Protein AF-A0A835TPD6-F1 (afdb_monomer_lite)

Foldseek 3Di:
DVVVVVVVVVVVVVVVVVPPVPDDDDDDDDDDDDDDDDDPPVVVVVVVVVVVVVVVVPPDDDDDLLVLLVVLLVLLCVQLVDPARVQQADKFADQPLVPPVDDLLLSLLQLLVRLCPPDPPNVSCVSNSVSSCVNNVDPDHDGDRPDIDGPNVSSVSVSVSSVVVSVVVVVVVPD

Secondary structure (DSSP, 8-state):
-HHHHHHHHHHHHHHHHTTSTT------------------HHHHHHHHHHHHHHHHHT---PPPHHHHHHHHHHHHHHHHHSSS-TTTT-EEE---TT-TTS-HHHHHHHHHHHHHT--TTHHHHHHHHHHHHHHH--S------SSEEEHHHHHHHHHHHHHHHHHHHHHTT--

Sequence (175 aa):
MEMQVLLHTIKMVLSQRGRDTLAIQTRQHRTCSDSGDRMLPSLKTAFTLLSLLQLISSRAVTPSPQQILKEVILLIQQLNSGVQVPCNDTRVAQVAFTDQQLTDEKLLCQADMALTKVTRCKETYEPLITNLKRLHGKKNCFLSDENEVYLRHFLPALGNFTQGMYRRRGSSATQ

Organism: NCBI:txid245042

Structure (mmCIF, N/CA/C/O backbone):
data_AF-A0A835TPD6-F1
#
_entry.id   AF-A0A835TPD6-F1
#
loop_
_atom_site.group_PDB
_atom_site.id
_atom_site.type_symbol
_atom_site.label_atom_id
_atom_site.label_alt_id
_atom_site.label_comp_id
_atom_site.label_asym_id
_atom_site.label_entity_id
_atom_site.label_seq_id
_atom_site.pdbx_PDB_ins_code
_atom_site.Cartn_x
_atom_site.Cartn_y
_atom_site.Cartn_z
_atom_site.occupancy
_atom_site.B_iso_or_equiv
_atom_site.auth_seq_id
_atom_site.auth_comp_id
_atom_site.auth_asym_id
_atom_site.auth_atom_id
_atom_site.pdbx_PDB_model_num
ATOM 1 N N . MET A 1 1 ? -11.901 39.292 -9.499 1.00 50.19 1 MET A N 1
ATOM 2 C CA . MET A 1 1 ? -10.700 39.996 -8.997 1.00 50.19 1 MET A CA 1
ATOM 3 C C . MET A 1 1 ? -10.421 39.728 -7.509 1.00 50.19 1 MET A C 1
ATOM 5 O O . MET A 1 1 ? -9.299 39.931 -7.078 1.00 50.19 1 MET A O 1
ATOM 9 N N . GLU A 1 2 ? -11.373 39.192 -6.732 1.00 49.12 2 GLU A N 1
ATOM 10 C CA . GLU A 1 2 ? -11.191 38.974 -5.281 1.00 49.12 2 GLU A CA 1
ATOM 11 C C . GLU A 1 2 ? -10.420 37.698 -4.896 1.00 49.12 2 GLU A C 1
ATOM 13 O O . GLU A 1 2 ? -9.756 37.655 -3.862 1.00 49.12 2 GLU A O 1
ATOM 18 N N . MET A 1 3 ? -10.411 36.674 -5.755 1.00 42.47 3 MET A N 1
ATOM 19 C CA . MET A 1 3 ? -9.715 35.412 -5.460 1.00 42.47 3 MET A CA 1
ATOM 20 C C . MET A 1 3 ? -8.180 35.552 -5.480 1.00 42.47 3 MET A C 1
ATOM 22 O O . MET A 1 3 ? -7.480 34.820 -4.782 1.00 42.47 3 MET A O 1
ATOM 26 N N . GLN A 1 4 ? -7.646 36.525 -6.232 1.00 44.75 4 GLN A N 1
ATOM 27 C CA . GLN A 1 4 ? -6.206 36.817 -6.252 1.00 44.75 4 GLN A CA 1
ATOM 28 C C . GLN A 1 4 ? -5.742 37.542 -4.983 1.00 44.75 4 GLN A C 1
ATOM 30 O O . GLN A 1 4 ? -4.647 37.264 -4.499 1.00 44.75 4 GLN A O 1
ATOM 35 N N . VAL A 1 5 ? -6.585 38.404 -4.403 1.00 53.94 5 VAL A N 1
ATOM 36 C CA . VAL A 1 5 ? -6.281 39.101 -3.143 1.00 53.94 5 VAL A CA 1
ATOM 37 C C . VAL A 1 5 ? -6.225 38.099 -1.992 1.00 53.94 5 VAL A C 1
ATOM 39 O O . VAL A 1 5 ? -5.284 38.118 -1.203 1.00 53.94 5 VAL A O 1
ATOM 42 N N . LEU A 1 6 ? -7.161 37.144 -1.949 1.00 48.62 6 LEU A N 1
ATOM 43 C CA . LEU A 1 6 ? -7.176 36.097 -0.926 1.00 48.62 6 LEU A CA 1
ATOM 44 C C . LEU A 1 6 ? -5.943 35.181 -1.020 1.00 48.62 6 LEU A C 1
ATOM 46 O O . LEU A 1 6 ? -5.311 34.880 -0.008 1.00 48.62 6 LEU A O 1
ATOM 50 N N . LEU A 1 7 ? -5.544 34.797 -2.237 1.00 53.31 7 LEU A N 1
ATOM 51 C CA . LEU A 1 7 ? -4.360 33.964 -2.455 1.00 53.31 7 LEU A CA 1
ATOM 52 C C . LEU A 1 7 ? -3.055 34.706 -2.111 1.00 53.31 7 LEU A C 1
ATOM 54 O O . LEU A 1 7 ? -2.123 34.101 -1.579 1.00 53.31 7 LEU A O 1
ATOM 58 N N . HIS A 1 8 ? -2.992 36.016 -2.368 1.00 53.38 8 HIS A N 1
ATOM 59 C CA . HIS A 1 8 ? -1.842 36.846 -2.009 1.00 53.38 8 HIS A CA 1
ATOM 60 C C . HIS A 1 8 ? -1.728 37.032 -0.488 1.00 53.38 8 HIS A C 1
ATOM 62 O O . HIS A 1 8 ? -0.627 36.948 0.061 1.00 53.38 8 HIS A O 1
ATOM 68 N N . THR A 1 9 ? -2.848 37.211 0.212 1.00 50.25 9 THR A N 1
ATOM 69 C CA . THR A 1 9 ? -2.870 37.307 1.679 1.00 50.25 9 THR A CA 1
ATOM 70 C C . THR A 1 9 ? -2.459 35.987 2.329 1.00 50.25 9 THR A C 1
ATOM 72 O O . THR A 1 9 ? -1.634 35.984 3.240 1.00 50.25 9 THR A O 1
ATOM 75 N N . ILE A 1 10 ? -2.933 34.848 1.812 1.00 54.09 10 ILE A N 1
ATOM 76 C CA . ILE A 1 10 ? -2.532 33.521 2.307 1.00 54.09 10 ILE A CA 1
ATOM 77 C C . ILE A 1 10 ? -1.032 33.277 2.077 1.00 54.09 10 ILE A C 1
ATOM 79 O O . ILE A 1 10 ? -0.346 32.804 2.983 1.00 54.09 10 ILE A O 1
ATOM 83 N N . LYS A 1 11 ? -0.486 33.654 0.911 1.00 60.56 11 LYS A N 1
ATOM 84 C CA . LYS A 1 11 ? 0.960 33.551 0.642 1.00 60.56 11 LYS A CA 1
ATOM 85 C C . LYS A 1 11 ? 1.800 34.421 1.580 1.00 60.56 11 LYS A C 1
ATOM 87 O O . LYS A 1 11 ? 2.841 33.957 2.039 1.00 60.56 11 LYS A O 1
ATOM 92 N N . MET A 1 12 ? 1.354 35.636 1.908 1.00 54.28 12 MET A N 1
ATOM 93 C CA . MET A 1 12 ? 2.070 36.492 2.864 1.00 54.28 12 MET A CA 1
ATOM 94 C C . MET A 1 12 ? 2.056 35.905 4.279 1.00 54.28 12 MET A C 1
ATOM 96 O O . MET A 1 12 ? 3.104 35.830 4.914 1.00 54.28 12 MET A O 1
ATOM 100 N N . VAL A 1 13 ? 0.912 35.392 4.742 1.00 53.47 1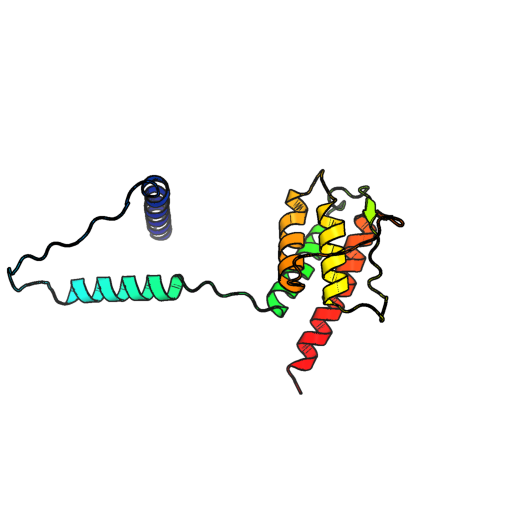3 VAL A N 1
ATOM 101 C CA . VAL A 1 13 ? 0.798 34.768 6.073 1.00 53.47 13 VAL A CA 1
ATOM 102 C C . VAL A 1 13 ? 1.657 33.501 6.180 1.00 53.47 13 VAL A C 1
ATOM 104 O O . VAL A 1 13 ? 2.325 33.285 7.193 1.00 53.47 13 VAL A O 1
ATOM 107 N N . LEU A 1 14 ? 1.709 32.680 5.127 1.00 49.56 14 LEU A N 1
ATOM 108 C CA . LEU A 1 14 ? 2.555 31.482 5.102 1.00 49.56 14 LEU A CA 1
ATOM 109 C C . LEU A 1 14 ? 4.053 31.820 4.980 1.00 49.56 14 LEU A C 1
ATOM 111 O O . LEU A 1 14 ? 4.876 31.127 5.574 1.00 49.56 14 LEU A O 1
ATOM 115 N N . SER A 1 15 ? 4.416 32.908 4.288 1.00 42.50 15 SER A N 1
ATOM 116 C CA . SER A 1 15 ? 5.809 33.366 4.174 1.00 42.50 15 SER A CA 1
ATOM 117 C C . SER A 1 15 ? 6.350 34.013 5.457 1.00 42.50 15 SER A C 1
ATOM 119 O O . SER A 1 15 ? 7.564 33.974 5.672 1.00 42.50 15 SER A O 1
ATOM 121 N N . GLN A 1 16 ? 5.490 34.583 6.309 1.00 43.56 16 GLN A N 1
ATOM 122 C CA . GLN A 1 16 ? 5.878 35.086 7.634 1.00 43.56 16 GLN A CA 1
ATOM 123 C C . GLN A 1 16 ? 6.167 33.922 8.600 1.00 43.56 16 GLN A C 1
ATOM 125 O O . GLN A 1 16 ? 7.177 33.911 9.299 1.00 43.56 16 GLN A O 1
ATOM 130 N N . ARG A 1 17 ? 5.348 32.859 8.542 1.00 46.31 17 ARG A N 1
ATOM 131 C CA . ARG A 1 17 ? 5.472 31.671 9.407 1.00 46.31 17 ARG A CA 1
ATOM 132 C C . ARG A 1 17 ? 6.774 30.878 9.201 1.00 46.31 17 ARG A C 1
ATOM 134 O O . ARG A 1 17 ? 7.216 30.189 10.114 1.00 46.31 17 ARG A O 1
ATOM 141 N N . GLY A 1 18 ? 7.408 31.005 8.033 1.00 36.22 18 GLY A N 1
ATOM 142 C CA . GLY A 1 18 ? 8.712 30.399 7.735 1.00 36.22 18 GLY A CA 1
ATOM 143 C C . GLY A 1 18 ? 9.925 31.124 8.336 1.00 36.22 18 GLY A C 1
ATOM 144 O O . GLY A 1 18 ? 11.012 30.557 8.320 1.00 36.22 18 GLY A O 1
ATOM 145 N N . ARG A 1 19 ? 9.769 32.347 8.869 1.00 41.94 19 ARG A N 1
ATOM 146 C CA . ARG A 1 19 ? 10.876 33.135 9.454 1.00 41.94 19 ARG A CA 1
ATOM 147 C C . ARG A 1 19 ? 10.820 33.299 10.973 1.00 41.94 19 ARG A C 1
ATOM 149 O O . ARG A 1 19 ? 11.863 33.534 11.569 1.00 41.94 19 ARG A O 1
ATOM 156 N N . ASP A 1 20 ? 9.671 33.059 11.600 1.00 36.94 20 ASP A N 1
ATOM 157 C CA . ASP A 1 20 ? 9.504 33.273 13.048 1.00 36.94 20 ASP A CA 1
ATOM 158 C C . ASP A 1 20 ? 9.628 31.984 13.890 1.00 36.94 20 ASP A C 1
ATOM 160 O O . ASP A 1 20 ? 9.500 32.013 15.111 1.00 36.94 20 ASP A O 1
ATOM 164 N N . THR A 1 21 ? 9.947 30.838 13.272 1.00 39.59 21 THR A N 1
ATOM 165 C CA . THR A 1 21 ? 10.170 29.559 13.987 1.00 39.59 21 THR A CA 1
ATOM 166 C C . THR A 1 21 ? 11.622 29.410 14.467 1.00 39.59 21 THR A C 1
ATOM 168 O O . THR A 1 21 ? 12.209 28.333 14.395 1.00 39.59 21 THR A O 1
ATOM 171 N N . LEU A 1 22 ? 12.240 30.504 14.922 1.00 41.84 22 LEU A N 1
ATOM 172 C CA . LEU A 1 22 ? 13.572 30.468 15.537 1.00 41.84 22 LEU A CA 1
ATOM 173 C C . LEU A 1 22 ? 13.812 31.624 16.514 1.00 41.84 22 LEU A C 1
ATOM 175 O O . LEU A 1 22 ? 14.887 32.200 16.563 1.00 41.84 22 LEU A O 1
ATOM 179 N N . ALA A 1 23 ? 12.811 31.966 17.317 1.00 40.56 23 ALA A N 1
ATOM 180 C CA . ALA A 1 23 ? 13.006 32.637 18.597 1.00 40.56 23 ALA A CA 1
ATOM 181 C C . ALA A 1 23 ? 11.673 32.611 19.338 1.00 40.56 23 ALA A C 1
ATOM 183 O O . ALA A 1 23 ? 10.689 33.117 18.822 1.00 40.56 23 ALA A O 1
ATOM 184 N N . ILE A 1 24 ? 11.636 32.009 20.521 1.00 39.09 24 ILE A N 1
ATOM 185 C CA . ILE A 1 24 ? 11.019 32.546 21.746 1.00 39.09 24 ILE A CA 1
ATOM 186 C C . ILE A 1 24 ? 11.164 31.432 22.783 1.00 39.09 24 ILE A C 1
ATOM 188 O O . ILE A 1 24 ? 10.324 30.562 23.001 1.00 39.09 24 ILE A O 1
ATOM 192 N N . GLN A 1 25 ? 12.353 31.462 23.369 1.00 32.56 25 GLN A N 1
ATOM 193 C CA . GLN A 1 25 ? 12.692 30.852 24.633 1.00 32.56 25 GLN A CA 1
ATOM 194 C C . GLN A 1 25 ? 12.084 31.728 25.737 1.00 32.56 25 GLN A C 1
ATOM 196 O O . GLN A 1 25 ? 12.273 32.942 25.757 1.00 32.56 25 GLN A O 1
ATOM 201 N N . THR A 1 26 ? 11.293 31.087 26.593 1.00 39.56 26 THR A N 1
ATOM 202 C CA . THR A 1 26 ? 10.981 31.444 27.985 1.00 39.56 26 THR A CA 1
ATOM 203 C C . THR A 1 26 ? 11.492 32.798 28.503 1.00 39.56 26 THR A C 1
ATOM 205 O O . THR A 1 26 ? 12.675 32.956 28.802 1.00 39.56 26 THR A O 1
ATOM 208 N N . ARG A 1 27 ? 10.572 33.725 28.813 1.00 32.12 27 ARG A N 1
ATOM 209 C CA . ARG A 1 27 ? 10.777 34.646 29.942 1.00 32.12 27 ARG A CA 1
ATOM 210 C C . ARG A 1 27 ? 9.476 35.101 30.602 1.00 32.12 27 ARG A C 1
ATOM 212 O O . ARG A 1 27 ? 8.517 35.511 29.962 1.00 32.12 27 ARG A O 1
ATOM 219 N N . GLN A 1 28 ? 9.522 34.956 31.918 1.00 34.66 28 GLN A N 1
ATOM 220 C CA . GLN A 1 28 ? 8.550 35.235 32.962 1.00 34.66 28 GLN A CA 1
ATOM 221 C C . GLN A 1 28 ? 7.999 36.671 32.988 1.00 34.66 28 GLN A C 1
ATOM 223 O O . GLN A 1 28 ? 8.717 37.628 32.722 1.00 34.66 28 GLN A O 1
ATOM 228 N N . HIS A 1 29 ? 6.745 36.761 33.447 1.00 35.38 29 HIS A N 1
ATOM 229 C CA . HIS A 1 29 ? 6.214 37.695 34.453 1.00 35.38 29 HIS A CA 1
ATOM 230 C C . HIS A 1 29 ? 6.678 39.167 34.413 1.00 35.38 29 HIS A C 1
ATOM 232 O O . HIS A 1 29 ? 7.767 39.505 34.874 1.00 35.38 29 HIS A O 1
ATOM 238 N N . ARG A 1 30 ? 5.750 40.067 34.063 1.00 31.48 30 ARG A N 1
ATOM 239 C CA . ARG A 1 30 ? 5.562 41.356 34.752 1.00 31.48 30 ARG A CA 1
ATOM 240 C C . ARG A 1 30 ? 4.161 41.909 34.499 1.00 31.48 30 ARG A C 1
ATOM 242 O O . ARG A 1 30 ? 3.759 42.130 33.364 1.00 31.48 30 ARG A O 1
ATOM 249 N N . THR A 1 31 ? 3.447 42.123 35.593 1.00 44.22 31 THR A N 1
ATOM 250 C CA . THR A 1 31 ? 2.273 42.986 35.725 1.00 44.22 31 THR A CA 1
ATOM 251 C C . THR A 1 31 ? 2.670 44.452 35.554 1.00 44.22 31 THR A C 1
ATOM 253 O O . THR A 1 31 ? 3.728 44.824 36.056 1.00 44.22 31 THR A O 1
ATOM 256 N N . CYS A 1 32 ? 1.809 45.274 34.947 1.00 29.75 32 CYS A N 1
ATOM 257 C CA . CYS A 1 32 ? 1.539 46.652 35.377 1.00 29.75 32 CYS A CA 1
ATOM 258 C C . CYS A 1 32 ? 0.235 47.180 34.753 1.00 29.75 32 CYS A C 1
ATOM 260 O O . CYS A 1 32 ? -0.171 46.760 33.672 1.00 29.75 32 CYS A O 1
ATOM 262 N N . SER A 1 33 ? -0.396 48.057 35.528 1.00 36.22 33 SER A N 1
ATOM 263 C CA . SER A 1 33 ? -1.767 48.558 35.498 1.00 36.22 33 SER A CA 1
ATOM 264 C C . SER A 1 33 ? -2.186 49.441 34.314 1.00 36.22 33 SER A C 1
ATOM 266 O O . SER A 1 33 ? -1.369 50.125 33.712 1.00 36.22 33 SER A O 1
ATOM 268 N N . ASP A 1 34 ? -3.512 49.449 34.123 1.00 44.66 34 ASP A N 1
ATOM 269 C CA . ASP A 1 34 ? -4.415 50.606 33.973 1.00 44.66 34 ASP A CA 1
ATOM 270 C C . ASP A 1 34 ? -4.128 51.658 32.888 1.00 44.66 34 ASP A C 1
ATOM 272 O O . ASP A 1 34 ? -3.197 52.451 33.002 1.00 44.66 34 ASP A O 1
ATOM 276 N N . SER A 1 35 ? -5.003 51.705 31.871 1.00 37.66 35 SER A N 1
ATOM 277 C CA . SER A 1 35 ? -5.359 52.911 31.104 1.00 37.66 35 SER A CA 1
ATOM 278 C C . SER A 1 35 ? -6.504 52.634 30.116 1.00 37.66 35 SER A C 1
ATOM 280 O O . SER A 1 35 ? -6.328 51.911 29.138 1.00 37.66 35 SER A O 1
ATOM 282 N N . GLY A 1 36 ? -7.643 53.300 30.322 1.00 38.56 36 GLY A N 1
ATOM 283 C CA . GLY A 1 36 ? -8.424 53.896 29.231 1.00 38.56 36 GLY A CA 1
ATOM 284 C C . GLY A 1 36 ? -9.441 53.019 28.494 1.00 38.56 36 GLY A C 1
ATOM 285 O O . GLY A 1 36 ? -9.151 52.402 27.469 1.00 38.56 36 GLY A O 1
ATOM 286 N N . ASP A 1 37 ? -10.694 53.106 28.940 1.00 47.09 37 ASP A N 1
ATOM 287 C CA . ASP A 1 37 ? -11.886 52.791 28.156 1.00 47.09 37 ASP A CA 1
ATOM 288 C C . ASP A 1 37 ? -11.919 53.549 26.817 1.00 47.09 37 ASP A C 1
ATOM 290 O O . ASP A 1 37 ? -12.076 54.770 26.783 1.00 47.09 37 ASP A O 1
ATOM 294 N N . ARG A 1 38 ? -11.810 52.799 25.711 1.00 51.56 38 ARG A N 1
ATOM 295 C CA . ARG A 1 38 ? -12.629 52.877 24.475 1.00 51.56 38 ARG A CA 1
ATOM 296 C C . ARG A 1 38 ? -12.020 51.972 23.396 1.00 51.56 38 ARG A C 1
ATOM 298 O O . ARG A 1 38 ? -11.459 52.432 22.407 1.00 51.56 38 ARG A O 1
ATOM 305 N N . MET A 1 39 ? -12.172 50.656 23.545 1.00 42.91 39 MET A N 1
ATOM 306 C CA . MET A 1 39 ? -12.099 49.763 22.381 1.00 42.91 39 MET A CA 1
ATOM 307 C C . MET A 1 39 ? -13.503 49.635 21.796 1.00 42.91 39 MET A C 1
ATOM 309 O O . MET A 1 39 ? -14.408 49.136 22.461 1.00 42.91 39 MET A O 1
ATOM 313 N N . LEU A 1 40 ? -13.675 50.093 20.554 1.00 51.44 40 LEU A N 1
ATOM 314 C CA . LEU A 1 40 ? -14.898 49.925 19.768 1.00 51.44 40 LEU A CA 1
ATOM 315 C C . LEU A 1 40 ? -15.370 48.454 19.844 1.00 51.44 40 LEU A C 1
ATOM 317 O O . LEU A 1 40 ? -14.598 47.562 19.472 1.00 51.44 40 LEU A O 1
ATOM 321 N N . PRO A 1 41 ? -16.616 48.175 20.281 1.00 54.41 41 PRO A N 1
ATOM 322 C CA . PRO A 1 41 ? -17.138 46.813 20.479 1.00 54.41 41 PRO A CA 1
ATOM 323 C C . PRO A 1 41 ? -17.011 45.895 19.248 1.00 54.41 41 PRO A C 1
ATOM 325 O O . PRO A 1 41 ? -16.927 44.673 19.375 1.00 54.41 41 PRO A O 1
ATOM 328 N N . SER A 1 42 ? -16.950 46.494 18.056 1.00 57.78 42 SER A N 1
ATOM 329 C CA . SER A 1 42 ? -16.830 45.819 16.758 1.00 57.78 42 SER A CA 1
ATOM 330 C C . SER A 1 42 ? -15.454 45.171 16.516 1.00 57.78 42 SER A C 1
ATOM 332 O O . SER A 1 42 ? -15.357 44.110 15.905 1.00 57.78 42 SER A O 1
ATOM 334 N N . LEU A 1 43 ? -14.365 45.746 17.046 1.00 54.41 43 LEU A N 1
ATOM 335 C CA . LEU A 1 43 ? -13.021 45.203 16.803 1.00 54.41 43 LEU A CA 1
ATOM 336 C C . LEU A 1 43 ? -12.755 43.954 17.658 1.00 54.41 43 LEU A C 1
ATOM 338 O O . LEU A 1 43 ? -12.242 42.954 17.163 1.00 54.41 43 LEU A O 1
ATOM 342 N N . LYS A 1 44 ? -13.152 43.980 18.940 1.00 54.41 44 LYS A N 1
ATOM 343 C CA . LYS A 1 44 ? -13.009 42.834 19.860 1.00 54.41 44 LYS A CA 1
ATOM 344 C C . LYS A 1 44 ? -13.790 41.610 19.381 1.00 54.41 44 LYS A C 1
ATOM 346 O O . LYS A 1 44 ? -13.282 40.499 19.477 1.00 54.41 44 LYS A O 1
ATOM 351 N N . T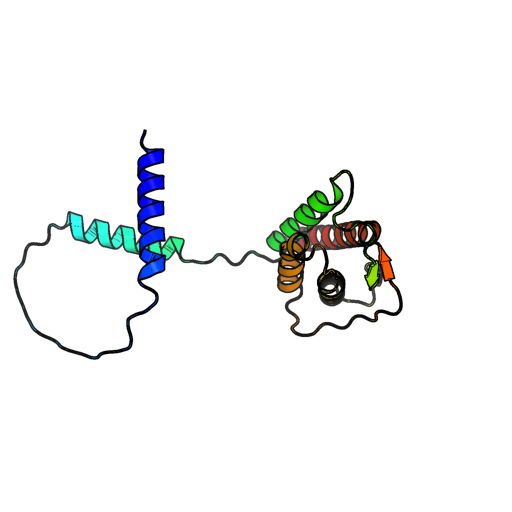HR A 1 45 ? -14.989 41.815 18.841 1.00 59.31 45 THR A N 1
ATOM 352 C CA . THR A 1 45 ? -15.827 40.735 18.296 1.00 59.31 45 THR A CA 1
ATOM 353 C C . THR A 1 45 ? -15.248 40.142 17.012 1.00 59.31 45 THR A C 1
ATOM 355 O O . THR A 1 45 ? -15.267 38.926 16.837 1.00 59.31 45 THR A O 1
ATOM 358 N N . ALA A 1 46 ? -14.642 40.955 16.144 1.00 60.53 46 ALA A N 1
ATOM 359 C CA . ALA A 1 46 ? -13.941 40.446 14.966 1.00 60.53 46 ALA A CA 1
ATOM 360 C C . ALA A 1 46 ? -12.728 39.567 15.337 1.00 60.53 46 ALA A C 1
ATOM 362 O O . ALA A 1 46 ? -12.544 38.494 14.760 1.00 60.53 46 ALA A O 1
ATOM 363 N N . PHE A 1 47 ? -11.931 39.966 16.338 1.00 61.16 47 PHE A N 1
ATOM 364 C CA . PHE A 1 47 ? -10.785 39.173 16.806 1.00 61.16 47 PHE A CA 1
ATOM 365 C C . PHE A 1 47 ? -11.196 37.858 17.485 1.00 61.16 47 PHE A C 1
ATOM 367 O O . PHE A 1 47 ? -10.530 36.837 17.287 1.00 61.16 47 PHE A O 1
ATOM 374 N N . THR A 1 48 ? -12.294 37.839 18.249 1.00 67.75 48 THR A N 1
ATOM 375 C CA . THR A 1 48 ? -12.804 36.593 18.845 1.00 67.75 48 THR A CA 1
ATOM 376 C C . THR A 1 48 ? -13.359 35.648 17.784 1.00 67.75 48 THR A C 1
ATOM 378 O O . THR A 1 48 ? -13.069 34.454 17.838 1.00 67.75 48 THR A O 1
ATOM 381 N N . LEU A 1 49 ? -14.066 36.163 16.773 1.00 65.88 49 LEU A N 1
ATOM 382 C CA . LEU A 1 49 ? -14.544 35.370 15.636 1.00 65.88 49 LEU A CA 1
ATOM 383 C C . LEU A 1 49 ? -13.387 34.777 14.820 1.00 65.88 49 LEU A C 1
ATOM 385 O O . LEU A 1 49 ? -13.410 33.588 14.514 1.00 65.88 49 LEU A O 1
ATOM 389 N N . LEU A 1 50 ? -12.344 35.561 14.527 1.00 64.88 50 LEU A N 1
ATOM 390 C CA . LEU A 1 50 ? -11.135 35.073 13.850 1.00 64.88 50 LEU A CA 1
ATOM 391 C C . LEU A 1 50 ? -10.417 33.993 14.669 1.00 64.88 50 LEU A C 1
ATOM 393 O O . LEU A 1 50 ? -9.994 32.982 14.111 1.00 64.88 50 LEU A O 1
ATOM 397 N N . SER A 1 51 ? -10.331 34.168 15.990 1.00 63.81 51 SER A N 1
ATOM 398 C CA . SER A 1 51 ? -9.733 33.176 16.894 1.00 63.81 51 SER A CA 1
ATOM 399 C C . SER A 1 51 ? -10.543 31.876 16.940 1.00 63.81 51 SER A C 1
ATOM 401 O O . SER A 1 51 ? -9.962 30.795 16.908 1.00 63.81 51 SER A O 1
ATOM 403 N N . LEU A 1 52 ? -11.878 31.961 16.940 1.00 62.84 52 LEU A N 1
ATOM 404 C CA . LEU A 1 52 ? -12.784 30.808 16.851 1.00 62.84 52 LEU A CA 1
ATOM 405 C C . LEU A 1 52 ? -12.674 30.091 15.500 1.00 62.84 52 LEU A C 1
ATOM 407 O O . LEU A 1 52 ? -12.606 28.866 15.467 1.00 62.84 52 LEU A O 1
ATOM 411 N N . LEU A 1 53 ? -12.589 30.832 14.394 1.00 66.25 53 LEU A N 1
ATOM 412 C CA . LEU A 1 53 ? -12.354 30.277 13.057 1.00 66.25 53 LEU A CA 1
ATOM 413 C C . LEU A 1 53 ? -11.003 29.558 12.967 1.00 66.25 53 LEU A C 1
ATOM 415 O O . LEU A 1 53 ? -10.939 28.453 12.428 1.00 66.25 53 LEU A O 1
ATOM 419 N N . GLN A 1 54 ? -9.938 30.127 13.541 1.00 61.75 54 GLN A N 1
ATOM 420 C CA . GLN A 1 54 ? -8.642 29.446 13.622 1.00 61.75 54 GLN A CA 1
ATOM 421 C C . GLN A 1 54 ? -8.706 28.198 14.505 1.00 61.75 54 GLN A C 1
ATOM 423 O O . GLN A 1 54 ? -8.140 27.167 14.144 1.00 61.75 54 GLN A O 1
ATOM 428 N N . LEU A 1 55 ? -9.442 28.252 15.617 1.00 60.53 55 LEU A N 1
ATOM 429 C CA . LEU A 1 55 ? -9.608 27.111 16.513 1.00 60.53 55 LEU A CA 1
ATOM 430 C C . LEU A 1 55 ? -10.357 25.962 15.820 1.00 60.53 55 LEU A C 1
ATOM 432 O O . LEU A 1 55 ? -9.884 24.827 15.835 1.00 60.53 55 LEU A O 1
ATOM 436 N N . ILE A 1 56 ? -11.464 26.254 15.133 1.00 62.66 56 ILE A N 1
ATOM 437 C CA . ILE A 1 56 ? -12.243 25.262 14.376 1.00 62.66 56 ILE A CA 1
ATOM 438 C C . ILE A 1 56 ? -11.421 24.703 13.200 1.00 62.66 56 ILE A C 1
ATOM 440 O O . ILE A 1 56 ? -11.437 23.497 12.964 1.00 62.66 56 ILE A O 1
ATOM 444 N N . SER A 1 57 ? -10.641 25.544 12.512 1.00 58.97 57 SER A N 1
ATOM 445 C CA . SER A 1 57 ? -9.779 25.124 11.397 1.00 58.97 57 SER A CA 1
ATOM 446 C C . SER A 1 57 ? -8.547 24.319 11.834 1.00 58.97 57 SER A C 1
ATOM 448 O O . SER A 1 57 ? -7.963 23.618 11.010 1.00 58.97 57 SER A O 1
ATOM 450 N N . SER A 1 58 ? -8.123 24.424 13.096 1.00 54.69 58 SER A N 1
ATOM 451 C CA . SER A 1 58 ? -6.936 23.730 13.622 1.00 54.69 58 SER A CA 1
ATOM 452 C C . SER A 1 58 ? -7.196 22.292 14.067 1.00 54.69 58 SER A C 1
ATOM 454 O O . SER A 1 58 ? -6.252 21.555 14.362 1.00 54.69 58 SER A O 1
ATOM 456 N N . ARG A 1 59 ? -8.463 21.861 14.109 1.00 60.16 59 ARG A N 1
ATOM 457 C CA . ARG A 1 59 ? -8.801 20.493 14.490 1.00 60.16 59 ARG A CA 1
ATOM 458 C C . ARG A 1 59 ? -8.435 19.551 13.346 1.00 60.16 59 ARG A C 1
ATOM 460 O O . ARG A 1 59 ? -9.193 19.388 12.396 1.00 60.16 59 ARG A O 1
ATOM 467 N N . ALA A 1 60 ? -7.264 18.925 13.451 1.00 63.31 60 ALA A N 1
ATOM 468 C CA . ALA A 1 60 ? -6.870 17.838 12.569 1.00 63.31 60 ALA A CA 1
ATOM 469 C C . ALA A 1 60 ? -7.916 16.718 12.672 1.00 63.31 60 ALA A C 1
ATOM 471 O O . ALA A 1 60 ? -8.001 16.017 13.681 1.00 63.31 60 ALA A O 1
ATOM 472 N N . VAL A 1 61 ? -8.751 16.583 11.643 1.00 78.06 61 VAL A N 1
ATOM 473 C CA . VAL A 1 61 ? -9.680 15.461 11.529 1.00 78.06 61 VAL A CA 1
ATOM 474 C C . VAL A 1 61 ? -8.836 14.237 11.208 1.00 78.06 61 VAL A C 1
ATOM 476 O O . VAL A 1 61 ? -8.284 14.117 10.115 1.00 78.06 61 VAL A O 1
ATOM 479 N N . THR A 1 62 ? -8.686 13.340 12.179 1.00 84.06 62 THR A N 1
ATOM 480 C CA . THR A 1 62 ? -8.076 12.039 11.928 1.00 84.06 62 THR A CA 1
ATOM 481 C C . THR A 1 62 ? -9.028 11.240 11.036 1.00 84.06 62 THR A C 1
ATOM 483 O O . THR A 1 62 ? -10.182 11.028 11.412 1.00 84.06 62 THR A O 1
ATOM 486 N N . PRO A 1 63 ? -8.603 10.818 9.833 1.00 89.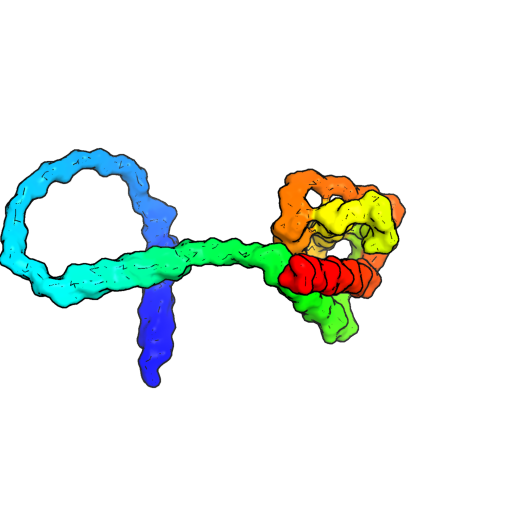88 63 PRO A N 1
ATOM 487 C CA . PRO A 1 63 ? -9.468 10.050 8.958 1.00 89.88 63 PRO A CA 1
ATOM 488 C C . PRO A 1 63 ? -9.782 8.703 9.604 1.00 89.88 63 PRO A C 1
ATOM 490 O O . PRO A 1 63 ? -8.921 8.051 10.200 1.00 89.88 63 PRO A O 1
ATOM 493 N N . SER A 1 64 ? -11.036 8.290 9.468 1.00 93.12 64 SER A N 1
ATOM 494 C CA . SER A 1 64 ? -11.490 6.968 9.878 1.00 93.12 64 SER A CA 1
ATOM 495 C C . SER A 1 64 ? -10.745 5.874 9.101 1.00 93.12 64 SER A C 1
ATOM 497 O O . SER A 1 64 ? -10.350 6.089 7.948 1.00 93.12 64 SER A O 1
ATOM 499 N N . PRO A 1 65 ? -10.618 4.656 9.655 1.00 93.88 65 PRO A N 1
ATOM 500 C CA . PRO A 1 65 ? -10.022 3.536 8.931 1.00 93.88 65 PRO A CA 1
ATOM 501 C C . PRO A 1 65 ? -10.680 3.268 7.569 1.00 93.88 65 PRO A C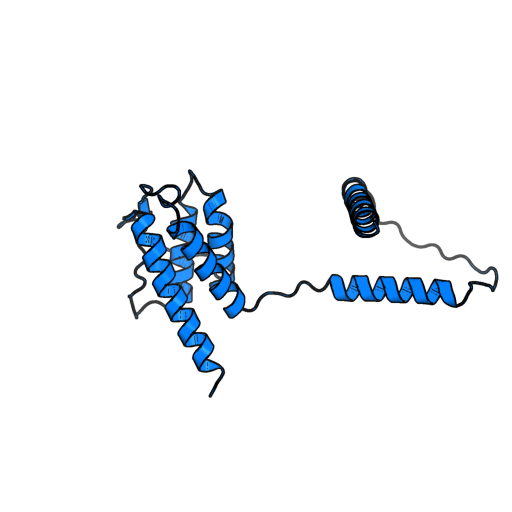 1
ATOM 503 O O . PRO A 1 65 ? -10.010 2.856 6.629 1.00 93.88 65 PRO A O 1
ATOM 506 N N . GLN A 1 66 ? -11.984 3.530 7.432 1.00 94.31 66 GLN A N 1
ATOM 507 C CA . GLN A 1 66 ? -12.701 3.350 6.170 1.00 94.31 66 GLN A CA 1
ATOM 508 C C . GLN A 1 66 ? -12.321 4.403 5.118 1.00 94.31 66 GLN A C 1
ATOM 510 O O . GLN A 1 66 ? -12.213 4.066 3.939 1.00 94.31 66 GLN A O 1
ATOM 515 N N . GLN A 1 67 ? -12.070 5.652 5.526 1.00 95.12 67 GLN A N 1
ATOM 516 C CA . GLN A 1 67 ? -11.537 6.691 4.636 1.00 95.12 67 GLN A CA 1
ATOM 517 C C . GLN A 1 67 ? -10.120 6.342 4.173 1.00 95.12 67 GLN A C 1
ATOM 519 O O . GLN A 1 67 ? -9.863 6.355 2.973 1.00 95.12 67 GLN A O 1
ATOM 524 N N . ILE A 1 68 ? -9.241 5.932 5.095 1.00 96.31 68 ILE A N 1
ATOM 525 C CA . ILE A 1 68 ? -7.866 5.528 4.754 1.00 96.31 68 ILE A CA 1
ATOM 526 C C . ILE A 1 68 ? -7.881 4.336 3.788 1.00 96.31 68 ILE A C 1
ATOM 528 O O . ILE A 1 68 ? -7.144 4.311 2.808 1.00 96.31 68 ILE A O 1
ATOM 532 N N . LEU A 1 69 ? -8.760 3.358 4.013 1.00 96.25 69 LEU A N 1
ATOM 533 C CA . LEU A 1 69 ? -8.882 2.198 3.135 1.00 96.25 69 LEU A CA 1
ATOM 534 C C . LEU A 1 69 ? -9.386 2.572 1.732 1.00 96.25 69 LEU A C 1
ATOM 536 O O . LEU A 1 69 ? -8.896 2.031 0.744 1.00 96.25 69 LEU A O 1
ATOM 540 N N . LYS A 1 70 ? -10.316 3.532 1.629 1.00 96.62 70 LYS A N 1
ATOM 541 C CA . LYS A 1 70 ? -10.742 4.095 0.339 1.00 96.62 70 LYS A CA 1
ATOM 542 C C . LYS A 1 70 ? -9.573 4.768 -0.385 1.00 96.62 70 LYS A C 1
ATOM 544 O O . LYS A 1 70 ? -9.405 4.547 -1.579 1.00 96.62 70 LYS A O 1
ATOM 549 N N . GLU A 1 71 ? -8.759 5.549 0.323 1.00 97.31 71 GLU A N 1
ATOM 550 C CA . GLU A 1 71 ? -7.558 6.174 -0.248 1.00 97.31 71 GLU A CA 1
ATOM 551 C C . GLU A 1 71 ? -6.553 5.130 -0.748 1.00 97.31 71 GLU A C 1
ATOM 553 O O . GLU A 1 71 ? -6.054 5.259 -1.860 1.00 97.31 71 GLU A O 1
ATOM 558 N N . VAL A 1 72 ? -6.298 4.065 0.022 1.00 98.00 72 VAL A N 1
ATOM 559 C CA . VAL A 1 72 ? -5.424 2.952 -0.395 1.00 98.00 72 VAL A CA 1
ATOM 560 C C . VAL A 1 72 ? -5.898 2.332 -1.710 1.00 98.00 72 VAL A C 1
ATOM 562 O O . VAL A 1 72 ? -5.098 2.160 -2.627 1.00 98.00 72 VAL A O 1
ATOM 565 N N . ILE A 1 73 ? -7.196 2.038 -1.826 1.00 97.75 73 ILE A N 1
ATOM 566 C CA . ILE A 1 73 ? -7.782 1.461 -3.044 1.00 97.75 73 ILE A CA 1
ATOM 567 C C . ILE A 1 73 ? -7.578 2.399 -4.241 1.00 97.75 73 ILE A C 1
ATOM 569 O O . ILE A 1 73 ? -7.144 1.947 -5.300 1.00 97.75 73 ILE A O 1
ATOM 573 N N . LEU A 1 74 ? -7.843 3.698 -4.071 1.00 97.31 74 LEU A N 1
ATOM 574 C CA . LEU A 1 74 ? -7.673 4.695 -5.134 1.00 97.31 74 LEU A CA 1
ATOM 575 C C . LEU A 1 74 ? -6.209 4.831 -5.569 1.00 97.31 74 LEU A C 1
ATOM 577 O O . LEU A 1 74 ? -5.928 4.866 -6.765 1.00 97.31 74 LEU A O 1
ATOM 581 N N . LEU A 1 75 ? -5.272 4.849 -4.619 1.00 96.94 75 LEU A N 1
ATOM 582 C CA . LEU A 1 75 ? -3.839 4.904 -4.915 1.00 96.94 75 LEU A CA 1
ATOM 583 C C . LEU A 1 75 ? -3.386 3.675 -5.710 1.00 96.94 75 LEU A C 1
ATOM 585 O O . LEU A 1 75 ? -2.683 3.813 -6.707 1.00 96.94 75 LEU A O 1
ATOM 589 N N . ILE A 1 76 ? -3.821 2.474 -5.319 1.00 96.69 76 ILE A N 1
ATOM 590 C CA . ILE A 1 76 ? -3.493 1.236 -6.041 1.00 96.69 76 ILE A CA 1
ATOM 591 C C . ILE A 1 76 ? -4.076 1.258 -7.458 1.00 96.69 76 ILE A C 1
ATOM 593 O O . ILE A 1 76 ? -3.394 0.875 -8.408 1.00 96.69 76 ILE A O 1
ATOM 597 N N . GLN A 1 77 ? -5.316 1.723 -7.622 1.00 95.38 77 GLN A N 1
ATOM 598 C CA . GLN A 1 77 ? -5.928 1.885 -8.942 1.00 95.38 77 GLN A CA 1
ATOM 599 C C . GLN A 1 77 ? -5.124 2.851 -9.814 1.00 95.38 77 GLN A C 1
ATOM 601 O O . GLN A 1 77 ? -4.826 2.523 -10.959 1.00 95.38 77 GLN A O 1
ATOM 606 N N . GLN A 1 78 ? -4.711 3.996 -9.267 1.00 94.38 78 GLN A N 1
ATOM 607 C CA . GLN A 1 78 ? -3.886 4.965 -9.982 1.00 94.38 78 GLN A CA 1
ATOM 608 C C . GLN A 1 78 ? -2.549 4.349 -10.422 1.00 94.38 78 GLN A C 1
ATOM 610 O O . GLN A 1 78 ? -2.185 4.463 -11.592 1.00 94.38 78 GLN A O 1
ATOM 615 N N . LEU A 1 79 ? -1.857 3.639 -9.525 1.00 93.31 79 LEU A N 1
ATOM 616 C CA . LEU A 1 79 ? -0.581 2.972 -9.816 1.00 93.31 79 LEU A CA 1
ATOM 617 C C . LEU A 1 79 ? -0.703 1.893 -10.904 1.00 93.31 79 LEU A C 1
ATOM 619 O O . LEU A 1 79 ? 0.230 1.701 -11.680 1.00 93.31 79 LEU A O 1
ATOM 623 N N . ASN A 1 80 ? -1.855 1.222 -10.978 1.00 89.62 80 ASN A N 1
ATOM 624 C CA . ASN A 1 80 ? -2.136 0.180 -11.968 1.00 89.62 80 ASN A CA 1
ATOM 625 C C . ASN A 1 80 ? -2.768 0.706 -13.271 1.00 89.62 80 ASN A C 1
ATOM 627 O O . ASN A 1 80 ? -2.882 -0.054 -14.226 1.00 89.62 80 ASN A O 1
ATOM 631 N N . SER A 1 81 ? -3.200 1.971 -13.324 1.00 86.06 81 SER A N 1
ATOM 632 C CA . SER A 1 81 ? -3.883 2.553 -14.495 1.00 86.06 81 SER A CA 1
ATOM 633 C C . SER A 1 81 ? -2.941 3.038 -15.604 1.00 86.06 81 SER A C 1
ATOM 635 O O . SER A 1 81 ? -3.386 3.293 -16.722 1.00 86.06 81 SER A O 1
ATOM 637 N N . GLY A 1 82 ? -1.647 3.188 -15.306 1.00 75.44 82 GLY A N 1
ATOM 638 C CA . GLY A 1 82 ? -0.642 3.601 -16.283 1.00 75.44 82 GLY A CA 1
ATOM 639 C C . GLY A 1 82 ? -0.304 2.500 -17.294 1.00 75.44 82 GLY A C 1
ATOM 640 O O . GLY A 1 82 ? -0.560 1.323 -17.062 1.00 75.44 82 GLY A O 1
ATOM 641 N N . VAL A 1 83 ? 0.351 2.881 -18.399 1.00 73.25 83 VAL A N 1
ATOM 642 C CA . VAL A 1 83 ? 0.862 1.933 -19.415 1.00 73.25 83 VAL A CA 1
ATOM 643 C C . VAL A 1 83 ? 1.781 0.881 -18.781 1.00 73.25 83 VAL A C 1
ATOM 645 O O . VAL A 1 83 ? 1.822 -0.262 -19.229 1.00 73.25 83 VAL A O 1
ATOM 648 N N . GLN A 1 84 ? 2.501 1.261 -17.719 1.00 78.19 84 GLN A N 1
ATOM 649 C CA . GLN A 1 84 ? 3.273 0.359 -16.872 1.00 78.19 84 GLN A CA 1
ATOM 650 C C . GLN A 1 84 ? 3.220 0.814 -15.412 1.00 78.19 84 GLN A C 1
ATOM 652 O O . GLN A 1 84 ? 3.213 2.012 -15.120 1.00 78.19 84 GLN A O 1
ATOM 657 N N . VAL A 1 85 ? 3.245 -0.156 -14.499 1.00 84.88 85 VAL A N 1
ATOM 658 C CA . VAL A 1 85 ? 3.394 0.080 -13.058 1.00 84.88 85 VAL A CA 1
ATOM 659 C C . VAL A 1 85 ? 4.777 0.693 -12.775 1.00 84.88 85 VAL A C 1
ATOM 661 O O . VAL A 1 85 ? 5.773 0.192 -13.308 1.00 84.88 85 VAL A O 1
ATOM 664 N N . PRO A 1 86 ? 4.898 1.735 -11.929 1.00 87.81 86 PRO A N 1
ATOM 665 C CA . PRO A 1 86 ? 6.194 2.288 -11.536 1.00 87.81 86 PRO A CA 1
ATOM 666 C C . PRO A 1 86 ? 7.120 1.211 -10.957 1.00 87.81 86 PRO A C 1
ATOM 668 O O . PRO A 1 86 ? 6.759 0.509 -10.016 1.00 87.81 86 PRO A O 1
ATOM 671 N N . CYS A 1 87 ? 8.322 1.071 -11.517 1.00 91.31 87 CYS A N 1
ATOM 672 C CA . CYS A 1 87 ? 9.229 -0.042 -11.214 1.00 91.31 87 CYS A CA 1
ATOM 673 C C . CYS A 1 87 ? 8.610 -1.438 -11.403 1.00 91.31 87 CYS A C 1
ATOM 675 O O . CYS A 1 87 ? 8.784 -2.317 -10.563 1.00 91.31 87 CYS A O 1
ATOM 677 N N . ASN A 1 88 ? 7.903 -1.645 -12.511 1.00 87.62 88 ASN A N 1
ATOM 678 C CA . ASN A 1 88 ? 7.215 -2.884 -12.871 1.00 87.62 88 ASN A CA 1
ATOM 679 C C . ASN A 1 88 ? 7.989 -4.184 -12.539 1.00 87.62 88 ASN A C 1
ATOM 681 O O . ASN A 1 88 ? 7.429 -5.107 -11.944 1.00 87.62 88 ASN A O 1
ATOM 685 N N . ASP A 1 89 ? 9.277 -4.238 -12.894 1.00 91.88 89 ASP A N 1
ATOM 686 C CA . ASP A 1 89 ? 10.130 -5.423 -12.724 1.00 91.88 89 ASP A CA 1
ATOM 687 C C . ASP A 1 89 ? 10.818 -5.522 -11.356 1.00 91.88 89 ASP A C 1
ATOM 689 O O . ASP A 1 89 ? 11.572 -6.464 -11.108 1.00 91.88 89 ASP A O 1
ATOM 693 N N . THR A 1 90 ? 10.556 -4.589 -10.439 1.00 94.75 90 THR A N 1
ATOM 694 C CA . THR A 1 90 ? 11.015 -4.732 -9.056 1.00 94.75 90 THR A CA 1
ATOM 695 C C . THR A 1 90 ? 10.284 -5.894 -8.400 1.00 94.75 90 THR A C 1
ATOM 697 O O . THR A 1 90 ? 9.053 -5.986 -8.439 1.00 94.75 90 THR A O 1
ATOM 700 N N . ARG A 1 91 ? 11.065 -6.776 -7.777 1.00 96.06 91 ARG A N 1
ATOM 701 C CA . ARG A 1 91 ? 10.570 -7.876 -6.959 1.00 96.06 91 ARG A CA 1
ATOM 702 C C . ARG A 1 91 ? 10.434 -7.416 -5.512 1.00 96.06 91 ARG A C 1
ATOM 704 O O . ARG A 1 91 ? 11.251 -6.641 -5.020 1.00 96.06 91 ARG A O 1
ATOM 711 N N . VAL A 1 92 ? 9.377 -7.872 -4.860 1.00 96.38 92 VAL A N 1
ATOM 712 C CA . VAL A 1 92 ? 9.107 -7.648 -3.439 1.00 96.38 92 VAL A CA 1
ATOM 713 C C . VAL A 1 92 ? 8.731 -8.971 -2.794 1.00 96.38 92 VAL A C 1
ATOM 715 O O . VAL A 1 92 ? 8.201 -9.857 -3.467 1.00 96.38 92 VAL A O 1
ATOM 718 N N . ALA A 1 93 ? 8.974 -9.097 -1.492 1.00 97.50 93 ALA A N 1
ATOM 719 C CA . ALA A 1 93 ? 8.578 -10.278 -0.738 1.00 97.50 93 ALA A CA 1
ATOM 720 C C . ALA A 1 93 ? 7.067 -10.544 -0.880 1.00 97.50 93 ALA A C 1
ATOM 722 O O . ALA A 1 93 ? 6.237 -9.630 -0.809 1.00 97.50 93 ALA A O 1
ATOM 723 N N . GLN A 1 94 ? 6.712 -11.803 -1.125 1.00 97.19 94 GLN A N 1
ATOM 724 C CA . GLN A 1 94 ? 5.337 -12.221 -1.353 1.00 97.19 94 GLN A CA 1
ATOM 725 C C . GLN A 1 94 ? 4.531 -12.182 -0.052 1.00 97.19 94 GLN A C 1
ATOM 727 O O . GLN A 1 94 ? 4.966 -12.666 0.989 1.00 97.19 94 GLN A O 1
ATOM 732 N N . VAL A 1 95 ? 3.305 -11.664 -0.134 1.00 97.19 95 VAL A N 1
ATOM 733 C CA . VAL A 1 95 ? 2.348 -11.651 0.977 1.00 97.19 95 VAL A CA 1
ATOM 734 C C . VAL A 1 95 ? 1.174 -12.565 0.639 1.00 97.19 95 VAL A C 1
ATOM 736 O O . VAL A 1 95 ? 0.578 -12.461 -0.435 1.00 97.19 95 VAL A O 1
ATOM 739 N N . ALA A 1 96 ? 0.833 -13.470 1.555 1.00 95.25 96 ALA A N 1
ATOM 740 C CA . ALA A 1 96 ? -0.226 -14.458 1.372 1.00 95.25 96 ALA A CA 1
ATOM 741 C C . ALA A 1 96 ? -1.615 -13.867 1.678 1.00 95.25 96 ALA A C 1
ATOM 743 O O . ALA A 1 96 ? -2.262 -14.237 2.651 1.00 95.25 96 ALA A O 1
ATOM 744 N N . PHE A 1 97 ? -2.097 -12.938 0.844 1.00 95.25 97 PHE A N 1
ATOM 745 C CA . PHE A 1 97 ? -3.374 -12.230 1.058 1.00 95.25 97 PHE A CA 1
ATOM 746 C C . PHE A 1 97 ? -4.626 -13.124 1.140 1.00 95.25 97 PHE A C 1
ATOM 748 O O . PHE A 1 97 ? -5.688 -12.656 1.547 1.00 95.25 97 PHE A O 1
ATOM 755 N N . THR A 1 98 ? -4.525 -14.386 0.723 1.00 91.19 98 THR A N 1
ATOM 756 C CA . THR A 1 98 ? -5.607 -15.380 0.774 1.00 91.19 98 THR A CA 1
ATOM 757 C C . THR A 1 98 ? -5.523 -16.304 1.986 1.00 91.19 98 THR A C 1
ATOM 759 O O . THR A 1 98 ? -6.406 -17.141 2.162 1.00 91.19 98 THR A O 1
ATOM 762 N N . ASP A 1 99 ? -4.470 -16.196 2.798 1.00 88.44 99 ASP A N 1
ATOM 763 C CA . ASP A 1 99 ? -4.302 -17.022 3.987 1.00 88.44 99 ASP A CA 1
ATOM 764 C C . ASP A 1 99 ? -5.278 -16.580 5.084 1.00 88.44 99 ASP A C 1
ATOM 766 O O . ASP A 1 99 ? -5.132 -15.523 5.699 1.00 88.44 99 ASP A O 1
ATOM 770 N N . GLN A 1 100 ? -6.282 -17.420 5.332 1.00 85.75 100 GLN A N 1
ATOM 771 C CA . GLN A 1 100 ? -7.324 -17.173 6.326 1.00 85.75 100 GLN A CA 1
ATOM 772 C C . GLN A 1 100 ? -6.816 -17.294 7.771 1.00 85.75 100 GLN A C 1
ATOM 774 O O . GLN A 1 100 ? -7.525 -16.895 8.693 1.00 85.75 100 GLN A O 1
ATOM 779 N N . GLN A 1 101 ? -5.606 -17.820 7.992 1.00 91.38 101 GLN A N 1
ATOM 780 C CA . GLN A 1 101 ? -5.005 -17.895 9.326 1.00 91.38 101 GLN A CA 1
ATOM 781 C C . GLN A 1 101 ? -4.408 -16.555 9.779 1.00 91.38 101 GLN A C 1
ATOM 783 O O . GLN A 1 101 ? -4.163 -16.353 10.972 1.00 91.38 101 GLN A O 1
ATOM 788 N N . LEU A 1 102 ? -4.156 -15.625 8.851 1.00 91.75 102 LEU A N 1
ATOM 789 C CA . LEU A 1 102 ? -3.569 -14.324 9.154 1.00 91.75 102 LEU A CA 1
ATOM 790 C C . LEU A 1 102 ? -4.651 -13.253 9.296 1.00 91.75 102 LEU A C 1
ATOM 792 O O . LEU A 1 102 ? -5.573 -13.146 8.494 1.00 91.75 102 LEU A O 1
ATOM 796 N N . THR A 1 103 ? -4.512 -12.406 10.318 1.00 94.38 103 THR A N 1
ATOM 797 C CA . THR A 1 103 ? -5.418 -11.269 10.494 1.00 94.38 103 THR A CA 1
ATOM 798 C C . THR A 1 103 ? -5.171 -10.196 9.439 1.00 94.38 103 THR A C 1
ATOM 800 O O . THR A 1 103 ? -4.033 -9.988 9.006 1.00 94.38 103 THR A O 1
ATOM 803 N N . ASP A 1 104 ? -6.220 -9.439 9.101 1.00 95.12 104 ASP A N 1
ATOM 804 C CA . ASP A 1 104 ? -6.136 -8.339 8.133 1.00 95.12 104 ASP A CA 1
ATOM 805 C C . ASP A 1 104 ? -4.992 -7.359 8.471 1.00 95.12 104 ASP A C 1
ATOM 807 O O . ASP A 1 104 ? -4.209 -6.967 7.610 1.00 95.12 104 ASP A O 1
ATOM 811 N N . GLU A 1 105 ? -4.829 -7.010 9.750 1.00 95.19 105 GLU A N 1
ATOM 812 C CA . GLU A 1 105 ? -3.747 -6.135 10.218 1.00 95.19 105 GLU A CA 1
ATOM 813 C C . GLU A 1 105 ? -2.352 -6.735 10.011 1.00 95.19 105 GLU A C 1
ATOM 815 O O . GLU A 1 105 ? -1.395 -6.004 9.766 1.00 95.19 105 GLU A O 1
ATOM 820 N N . LYS A 1 106 ? -2.197 -8.059 10.154 1.00 96.38 106 LYS A N 1
ATOM 821 C CA . LYS A 1 106 ? -0.913 -8.735 9.923 1.00 96.38 106 LYS A CA 1
ATOM 822 C C . LYS A 1 106 ? -0.565 -8.730 8.435 1.00 96.38 106 LYS A C 1
ATOM 824 O O . LYS A 1 106 ? 0.577 -8.426 8.104 1.00 96.38 106 LYS A O 1
ATOM 829 N N . LEU A 1 107 ? -1.543 -8.963 7.562 1.00 97.62 107 LEU A N 1
ATOM 830 C CA . LEU A 1 107 ? -1.365 -8.891 6.110 1.00 97.62 107 LEU A CA 1
ATOM 831 C C . LEU A 1 107 ? -1.031 -7.467 5.637 1.00 97.62 107 LEU A C 1
ATOM 833 O O . LEU A 1 107 ? -0.116 -7.285 4.837 1.00 97.62 107 LEU A O 1
ATOM 837 N N . LEU A 1 108 ? -1.694 -6.441 6.183 1.00 97.75 108 LEU A N 1
ATOM 838 C CA . LEU A 1 108 ? -1.369 -5.035 5.896 1.00 97.75 108 LEU A CA 1
ATOM 839 C C . LEU A 1 108 ? 0.048 -4.650 6.353 1.00 97.75 108 LEU A C 1
ATOM 841 O O . LEU A 1 108 ? 0.760 -3.962 5.632 1.00 97.75 108 LEU A O 1
ATOM 845 N N . CYS A 1 109 ? 0.460 -5.118 7.531 1.00 97.62 109 CYS A N 1
ATOM 846 C CA . CYS A 1 109 ? 1.797 -4.918 8.104 1.00 97.62 109 CYS A CA 1
ATOM 847 C C . CYS A 1 109 ? 2.892 -5.592 7.258 1.00 97.62 109 CYS A C 1
ATOM 849 O O . CYS A 1 109 ? 3.963 -5.032 7.040 1.00 97.62 109 CYS A O 1
ATOM 851 N N . GLN A 1 110 ? 2.612 -6.771 6.702 1.00 97.69 110 GLN A N 1
ATOM 852 C CA . GLN A 1 110 ? 3.504 -7.416 5.740 1.00 97.69 110 GLN A CA 1
ATOM 853 C C . GLN A 1 110 ? 3.563 -6.656 4.410 1.00 97.69 110 GLN A C 1
ATOM 855 O O . GLN A 1 110 ? 4.646 -6.460 3.865 1.00 97.69 110 GLN A O 1
ATOM 860 N N . ALA A 1 111 ? 2.426 -6.168 3.911 1.00 98.00 111 ALA A N 1
ATOM 861 C CA . ALA A 1 111 ? 2.400 -5.374 2.687 1.00 98.00 111 ALA A CA 1
ATOM 862 C C . ALA A 1 111 ? 3.181 -4.053 2.819 1.00 98.00 111 ALA A C 1
ATOM 864 O O . ALA A 1 111 ? 3.909 -3.687 1.896 1.00 98.00 111 ALA A O 1
ATOM 865 N N . ASP A 1 112 ? 3.083 -3.381 3.972 1.00 97.94 112 ASP A N 1
ATOM 866 C CA . ASP A 1 112 ? 3.899 -2.210 4.325 1.00 97.94 112 ASP A CA 1
ATOM 867 C C . ASP A 1 112 ? 5.404 -2.524 4.228 1.00 97.94 112 ASP A C 1
ATOM 869 O O . ASP A 1 112 ? 6.157 -1.831 3.535 1.00 97.94 112 ASP A O 1
ATOM 873 N N . MET A 1 113 ? 5.846 -3.632 4.835 1.00 97.31 113 MET A N 1
ATOM 874 C CA . MET A 1 113 ? 7.245 -4.067 4.751 1.00 97.31 113 MET A CA 1
ATOM 875 C C . MET A 1 113 ? 7.701 -4.357 3.323 1.00 97.31 113 MET A C 1
ATOM 877 O O . MET A 1 113 ? 8.783 -3.915 2.933 1.00 97.31 113 MET A O 1
ATOM 881 N N . ALA A 1 114 ? 6.896 -5.098 2.557 1.00 97.25 114 ALA A N 1
ATOM 882 C CA . ALA A 1 114 ? 7.218 -5.466 1.182 1.00 97.25 114 ALA A CA 1
ATOM 883 C C . ALA A 1 114 ? 7.429 -4.216 0.312 1.00 97.25 114 ALA A C 1
ATOM 885 O O . ALA A 1 114 ? 8.419 -4.122 -0.412 1.00 97.25 114 ALA A O 1
ATOM 886 N N . LEU A 1 115 ? 6.547 -3.217 0.438 1.00 96.75 115 LEU A N 1
ATOM 887 C CA . LEU A 1 115 ? 6.645 -1.964 -0.314 1.00 96.75 115 LEU A CA 1
ATOM 888 C C . LEU A 1 115 ? 7.772 -1.051 0.182 1.00 96.75 115 LEU A C 1
ATOM 890 O O . LEU A 1 115 ? 8.410 -0.383 -0.626 1.00 96.75 115 LEU A O 1
ATOM 894 N N . THR A 1 116 ? 8.087 -1.057 1.479 1.00 94.94 116 THR A N 1
ATOM 895 C CA . THR A 1 116 ? 9.206 -0.270 2.034 1.00 94.94 116 THR A CA 1
ATOM 896 C C . THR A 1 116 ? 10.568 -0.708 1.475 1.00 94.94 116 THR A C 1
ATOM 898 O O . THR A 1 116 ? 11.512 0.084 1.444 1.00 94.94 116 THR A O 1
ATOM 901 N N . LYS A 1 117 ? 10.687 -1.952 0.989 1.00 92.06 117 LYS A N 1
ATOM 902 C CA . LYS A 1 117 ? 11.898 -2.460 0.322 1.00 92.06 117 LYS A CA 1
ATOM 903 C C . LYS A 1 117 ? 12.076 -1.941 -1.110 1.00 92.06 117 LYS A C 1
ATOM 905 O O . LYS A 1 117 ? 13.162 -2.084 -1.669 1.00 92.06 117 LYS A O 1
ATOM 910 N N . VAL A 1 118 ? 11.064 -1.303 -1.700 1.00 94.19 118 VAL A N 1
ATOM 911 C CA . VAL A 1 118 ? 11.165 -0.690 -3.030 1.00 94.19 118 VAL A CA 1
ATOM 912 C C . VAL A 1 118 ? 11.975 0.603 -2.935 1.00 94.19 118 VAL A C 1
ATOM 914 O O . VAL A 1 118 ? 11.486 1.627 -2.470 1.00 94.19 118 VAL A O 1
ATOM 917 N N . THR A 1 119 ? 13.226 0.577 -3.394 1.00 91.81 119 THR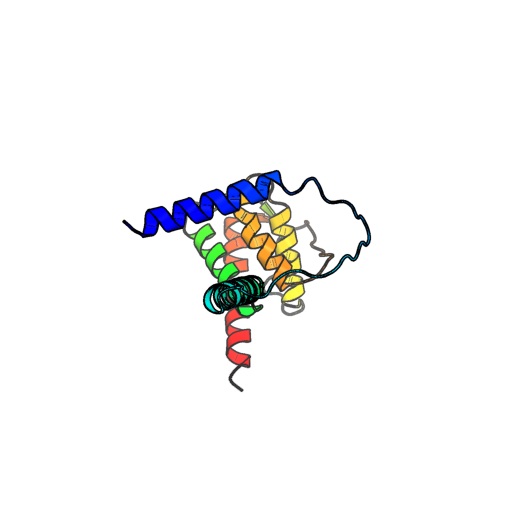 A N 1
ATOM 918 C CA . THR A 1 119 ? 14.143 1.725 -3.267 1.00 91.81 119 THR A CA 1
ATOM 919 C C . THR A 1 119 ? 14.076 2.699 -4.443 1.00 91.81 119 THR A C 1
ATOM 921 O O . THR A 1 119 ? 14.048 3.906 -4.230 1.00 91.81 119 THR A O 1
ATOM 924 N N . ARG A 1 120 ? 14.018 2.204 -5.687 1.00 92.50 120 ARG A N 1
ATOM 925 C CA . ARG A 1 120 ? 14.151 3.035 -6.905 1.00 92.50 120 ARG A CA 1
ATOM 926 C C . ARG A 1 120 ? 13.036 4.069 -7.106 1.00 92.50 120 ARG A C 1
ATOM 928 O O . ARG A 1 120 ? 13.308 5.159 -7.581 1.00 92.50 120 ARG A O 1
ATOM 935 N N . CYS A 1 121 ? 11.798 3.724 -6.767 1.00 92.38 121 CYS A N 1
ATOM 936 C CA . CYS A 1 121 ? 10.611 4.581 -6.919 1.00 92.38 121 CYS A CA 1
ATOM 937 C C . CYS A 1 121 ? 9.851 4.698 -5.595 1.00 92.38 121 CYS A C 1
ATOM 939 O O . CYS A 1 121 ? 8.622 4.723 -5.558 1.00 92.38 121 CYS A O 1
ATOM 941 N N . LYS A 1 122 ? 10.598 4.738 -4.488 1.00 93.62 122 LYS A N 1
ATOM 942 C CA . LYS A 1 122 ? 10.050 4.788 -3.132 1.00 93.62 122 LYS A CA 1
ATOM 943 C C . LYS A 1 122 ? 9.022 5.910 -2.957 1.00 93.62 122 LYS A C 1
ATOM 945 O O . LYS A 1 122 ? 7.941 5.659 -2.437 1.00 93.62 122 LYS A O 1
ATOM 950 N N . GLU A 1 123 ? 9.337 7.112 -3.437 1.00 94.56 123 GLU A N 1
ATOM 951 C CA . GLU A 1 123 ? 8.482 8.304 -3.313 1.00 94.56 123 GLU A CA 1
ATOM 952 C C . GLU A 1 123 ? 7.098 8.096 -3.945 1.00 94.56 123 GLU A C 1
ATOM 954 O O . GLU A 1 123 ? 6.089 8.567 -3.428 1.00 94.56 123 GLU A O 1
ATOM 959 N N . THR A 1 124 ? 7.026 7.318 -5.028 1.00 94.44 124 THR A N 1
ATOM 960 C CA . THR A 1 124 ? 5.763 6.971 -5.690 1.00 94.44 124 THR A CA 1
ATOM 961 C C . THR A 1 124 ? 4.872 6.090 -4.812 1.00 94.44 124 THR A C 1
ATOM 963 O O . THR A 1 124 ? 3.648 6.200 -4.862 1.00 94.44 124 THR A O 1
ATOM 966 N N . TYR A 1 125 ? 5.473 5.228 -3.991 1.00 96.25 125 TYR A N 1
ATOM 967 C CA . TYR A 1 125 ? 4.765 4.301 -3.107 1.00 96.25 125 TYR A CA 1
ATOM 968 C C . TYR A 1 125 ? 4.567 4.843 -1.687 1.00 96.25 125 TYR A C 1
ATOM 970 O O . TYR A 1 125 ? 3.776 4.286 -0.929 1.00 96.25 125 TYR A O 1
ATOM 978 N N . GLU A 1 126 ? 5.229 5.935 -1.314 1.00 97.06 126 GLU A N 1
ATOM 979 C CA . GLU A 1 126 ? 5.209 6.488 0.043 1.00 97.06 126 GLU A CA 1
ATOM 980 C C . GLU A 1 126 ? 3.807 6.860 0.568 1.00 97.06 126 GLU A C 1
ATOM 982 O O . GLU A 1 126 ? 3.511 6.521 1.722 1.00 97.06 126 GLU A O 1
ATOM 987 N N . PRO A 1 127 ? 2.890 7.446 -0.234 1.00 97.31 127 PRO A N 1
ATOM 988 C CA . PRO A 1 127 ? 1.512 7.670 0.209 1.00 97.31 127 PRO A CA 1
ATOM 989 C C . PRO A 1 127 ? 0.779 6.361 0.538 1.00 97.31 127 PRO A C 1
ATOM 991 O O . PRO A 1 127 ? 0.047 6.281 1.527 1.00 97.31 127 PRO A O 1
ATOM 994 N N . LEU A 1 128 ? 1.010 5.314 -0.263 1.00 97.88 128 LEU A N 1
ATOM 995 C CA . LEU A 1 128 ? 0.418 3.992 -0.056 1.00 97.88 128 LEU A CA 1
ATOM 996 C C . LEU A 1 128 ? 0.980 3.341 1.216 1.00 97.88 128 LEU A C 1
ATOM 998 O O . LEU A 1 128 ? 0.204 2.938 2.079 1.00 97.88 128 LEU A O 1
ATOM 1002 N N . ILE A 1 129 ? 2.307 3.314 1.364 1.00 97.69 129 ILE A N 1
ATOM 1003 C CA . ILE A 1 129 ? 3.030 2.818 2.549 1.00 97.69 129 ILE A CA 1
ATOM 1004 C C . ILE A 1 129 ? 2.519 3.512 3.820 1.00 97.69 129 ILE A C 1
ATOM 1006 O O . ILE A 1 129 ? 2.103 2.860 4.777 1.00 97.69 129 ILE A O 1
ATOM 1010 N N . THR A 1 130 ? 2.447 4.844 3.809 1.00 97.50 130 THR A N 1
ATOM 1011 C CA . THR A 1 130 ? 1.957 5.632 4.948 1.00 97.50 130 THR A CA 1
ATOM 1012 C C . THR A 1 130 ? 0.537 5.239 5.347 1.00 97.50 130 THR A C 1
ATOM 1014 O O . THR A 1 130 ? 0.248 5.063 6.533 1.00 97.50 130 THR A O 1
ATOM 1017 N N . ASN A 1 131 ? -0.363 5.070 4.379 1.00 97.94 131 ASN A N 1
ATOM 1018 C CA . ASN A 1 131 ? -1.741 4.693 4.669 1.00 97.94 131 ASN A CA 1
ATOM 1019 C C . ASN A 1 131 ? -1.877 3.239 5.144 1.00 97.94 131 ASN A C 1
ATOM 1021 O O . ASN A 1 131 ? -2.646 2.988 6.075 1.00 97.94 131 ASN A O 1
ATOM 1025 N N . LEU A 1 132 ? -1.093 2.299 4.605 1.00 98.06 132 LEU A N 1
ATOM 1026 C CA . LEU A 1 132 ? -1.020 0.929 5.130 1.00 98.06 132 LEU A CA 1
ATOM 1027 C C . LEU A 1 132 ? -0.573 0.931 6.596 1.00 98.06 132 LEU A C 1
ATOM 1029 O O . LEU A 1 132 ? -1.238 0.323 7.439 1.00 98.06 132 LEU A O 1
ATOM 1033 N N . LYS A 1 133 ? 0.469 1.706 6.919 1.00 97.25 133 LYS A N 1
ATOM 1034 C CA . LYS A 1 133 ? 0.981 1.860 8.284 1.00 97.25 133 LYS A CA 1
ATOM 1035 C C . LYS A 1 133 ? -0.060 2.372 9.267 1.00 97.25 133 LYS A C 1
ATOM 1037 O O . LYS A 1 133 ? -0.195 1.852 10.376 1.00 97.25 133 LYS A O 1
ATOM 1042 N N . ARG A 1 134 ? -0.847 3.363 8.847 1.00 96.19 134 ARG A N 1
ATOM 1043 C CA . ARG A 1 134 ? -1.957 3.904 9.645 1.00 96.19 134 ARG A CA 1
ATOM 1044 C C . ARG A 1 134 ? -3.081 2.892 9.847 1.00 96.19 134 ARG A C 1
ATOM 1046 O O . ARG A 1 134 ? -3.711 2.917 10.898 1.00 96.19 134 ARG A O 1
ATOM 1053 N N . LEU A 1 135 ? -3.329 2.014 8.872 1.00 96.25 135 LEU A N 1
ATOM 1054 C CA . LEU A 1 135 ? -4.355 0.976 8.984 1.00 96.25 135 LEU A CA 1
ATOM 1055 C C . LEU A 1 135 ? -3.954 -0.153 9.934 1.00 96.25 135 LEU A C 1
ATOM 1057 O O . LEU A 1 135 ? -4.813 -0.630 10.670 1.00 96.25 135 LEU A O 1
ATOM 1061 N N . HIS A 1 136 ? -2.692 -0.597 9.919 1.00 95.75 136 HIS A N 1
ATOM 1062 C CA . HIS A 1 136 ? -2.269 -1.714 10.769 1.00 95.75 136 HIS A CA 1
ATOM 1063 C C . HIS A 1 136 ? -1.768 -1.296 12.155 1.00 95.75 136 HIS A C 1
ATOM 1065 O O . HIS A 1 136 ? -1.756 -2.131 13.053 1.00 95.75 136 HIS A O 1
ATOM 1071 N N . GLY A 1 137 ? -1.291 -0.061 12.352 1.00 94.38 137 GLY A N 1
ATOM 1072 C CA . GLY A 1 137 ? -0.916 0.503 13.664 1.00 94.38 137 GLY A CA 1
ATOM 1073 C C . GLY A 1 137 ? 0.273 -0.153 14.392 1.00 94.38 137 GLY A C 1
ATOM 1074 O O . GLY A 1 137 ? 0.753 0.364 15.400 1.00 94.38 137 GLY A O 1
ATOM 1075 N N . LYS A 1 138 ? 0.773 -1.291 13.902 1.00 93.00 138 LYS A N 1
ATOM 1076 C CA . LYS A 1 138 ? 1.912 -2.028 14.470 1.00 93.00 138 LYS A CA 1
ATOM 1077 C C . LYS A 1 138 ? 3.238 -1.284 14.289 1.00 93.00 138 LYS A C 1
ATOM 1079 O O . LYS A 1 138 ? 3.510 -0.722 13.233 1.00 93.00 138 LYS A O 1
ATOM 1084 N N . LYS A 1 139 ? 4.086 -1.338 15.324 1.00 90.56 139 LYS A N 1
ATOM 1085 C CA . LYS A 1 139 ? 5.461 -0.801 15.295 1.00 90.56 139 LYS A CA 1
ATOM 1086 C C . LYS A 1 139 ? 6.432 -1.719 14.558 1.00 90.56 139 LYS A C 1
ATOM 1088 O O . LYS A 1 139 ? 7.301 -1.234 13.847 1.00 90.56 139 LYS A O 1
ATOM 1093 N N . ASN A 1 140 ? 6.261 -3.025 14.753 1.00 91.50 140 ASN A N 1
ATOM 1094 C CA . ASN A 1 140 ? 7.115 -4.060 14.194 1.00 91.50 140 ASN A CA 1
ATOM 1095 C C . ASN A 1 140 ? 6.266 -4.994 13.340 1.00 91.50 140 ASN A C 1
ATOM 1097 O O . ASN A 1 140 ? 5.205 -5.457 13.770 1.00 91.50 140 ASN A O 1
ATOM 1101 N N . CYS A 1 141 ? 6.768 -5.271 12.149 1.00 94.31 141 CYS A N 1
ATOM 1102 C CA . CYS A 1 141 ? 6.204 -6.207 11.197 1.00 94.31 141 CYS A CA 1
ATOM 1103 C C . CYS A 1 141 ? 7.245 -7.300 10.933 1.00 94.31 141 CYS A C 1
ATOM 1105 O O . CYS A 1 141 ? 8.444 -7.069 11.096 1.00 94.31 141 CYS A O 1
ATOM 1107 N N . PHE A 1 142 ? 6.788 -8.492 10.552 1.00 93.69 142 PHE A N 1
ATOM 1108 C CA . PHE A 1 142 ? 7.665 -9.583 10.138 1.00 93.69 142 PHE A CA 1
ATOM 1109 C C . PHE A 1 142 ? 7.166 -10.172 8.823 1.00 93.69 142 PHE A C 1
ATOM 1111 O O . PHE A 1 142 ? 5.989 -10.533 8.700 1.00 93.69 142 PHE A O 1
ATOM 1118 N N . LEU A 1 143 ? 8.080 -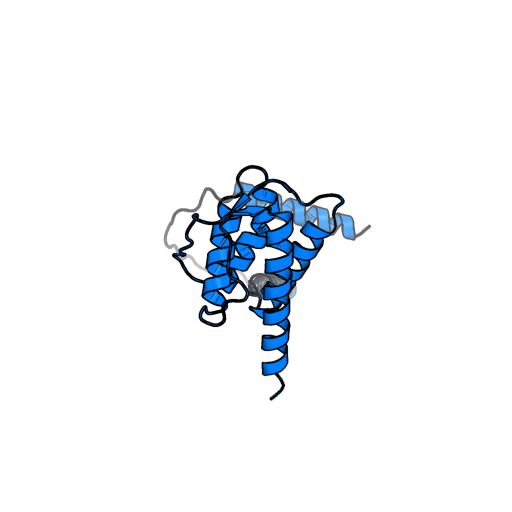10.285 7.868 1.00 94.56 143 LEU A N 1
ATOM 1119 C CA . LEU A 1 143 ? 7.861 -10.868 6.556 1.00 94.56 143 LEU A CA 1
ATOM 1120 C C . LEU A 1 143 ? 9.128 -11.634 6.168 1.00 94.56 143 LEU A C 1
ATOM 1122 O O . LEU A 1 143 ? 10.211 -11.054 6.211 1.00 94.56 143 LEU A O 1
ATOM 1126 N N . SER A 1 144 ? 8.980 -12.917 5.831 1.00 90.81 144 SER A N 1
ATOM 1127 C CA . SER A 1 144 ? 10.060 -13.702 5.220 1.00 90.81 144 SER A CA 1
ATOM 1128 C C . SER A 1 144 ? 10.270 -13.235 3.777 1.00 90.81 144 SER A C 1
ATOM 1130 O O . SER A 1 144 ? 9.306 -12.888 3.092 1.00 90.81 144 SER A O 1
ATOM 1132 N N . ASP A 1 145 ? 11.520 -13.212 3.330 1.00 87.88 145 ASP A N 1
ATOM 1133 C CA . ASP A 1 145 ? 11.950 -12.842 1.980 1.00 87.88 145 ASP A CA 1
ATOM 1134 C C . ASP A 1 145 ? 12.275 -14.061 1.096 1.00 87.88 145 ASP A C 1
ATOM 1136 O O . ASP A 1 145 ? 12.802 -13.906 -0.001 1.00 87.88 145 ASP A O 1
ATOM 1140 N N . GLU A 1 146 ? 11.901 -15.270 1.530 1.00 90.75 146 GLU A N 1
ATOM 1141 C CA . GLU A 1 146 ? 12.127 -16.517 0.780 1.00 90.75 146 GLU A CA 1
ATOM 1142 C C . GLU A 1 146 ? 11.462 -16.523 -0.603 1.00 90.75 146 GLU A C 1
ATOM 1144 O O . GLU A 1 146 ? 12.016 -17.054 -1.565 1.00 90.75 146 GLU A O 1
ATOM 1149 N N . ASN A 1 147 ? 10.267 -15.935 -0.705 1.00 95.06 147 ASN A N 1
ATOM 1150 C CA . ASN A 1 147 ? 9.502 -15.868 -1.943 1.00 95.06 147 ASN A CA 1
ATOM 1151 C C . ASN A 1 147 ? 9.290 -14.416 -2.353 1.00 95.06 147 ASN A C 1
ATOM 1153 O O . ASN A 1 147 ? 8.875 -13.584 -1.544 1.00 95.06 147 ASN A O 1
ATOM 1157 N N . GLU A 1 148 ? 9.496 -14.126 -3.636 1.00 96.56 148 GLU A N 1
ATOM 1158 C CA . GLU A 1 148 ? 9.321 -12.787 -4.185 1.00 96.56 148 GLU A CA 1
ATOM 1159 C C . GLU A 1 148 ? 8.439 -12.782 -5.432 1.00 96.56 148 GLU A C 1
ATOM 1161 O O . GLU A 1 148 ? 8.506 -13.669 -6.288 1.00 96.56 148 GLU A O 1
ATOM 1166 N N . VAL A 1 149 ? 7.683 -11.702 -5.580 1.00 96.88 149 VAL A N 1
ATOM 1167 C CA . VAL A 1 149 ? 6.756 -11.449 -6.678 1.00 96.88 149 VAL A CA 1
ATOM 1168 C C . VAL A 1 149 ? 7.029 -10.072 -7.287 1.00 96.88 149 VAL A C 1
ATOM 1170 O O . VAL A 1 149 ? 7.462 -9.151 -6.599 1.00 96.88 149 VAL A O 1
ATOM 1173 N N . TYR A 1 150 ? 6.782 -9.907 -8.587 1.00 95.81 150 TYR A N 1
ATOM 1174 C CA . TYR A 1 150 ? 6.896 -8.600 -9.241 1.00 95.81 150 TYR A CA 1
ATOM 1175 C C . TYR A 1 150 ? 5.822 -7.621 -8.758 1.00 95.81 150 TYR A C 1
ATOM 1177 O O . TYR A 1 150 ? 4.670 -8.013 -8.546 1.00 95.81 150 TYR A O 1
ATOM 1185 N N . LEU A 1 151 ? 6.160 -6.329 -8.682 1.00 94.56 151 LEU A N 1
ATOM 1186 C CA . LEU A 1 151 ? 5.230 -5.274 -8.261 1.00 94.56 151 LEU A CA 1
ATOM 1187 C C . LEU A 1 151 ? 3.926 -5.257 -9.068 1.00 94.56 151 LEU A C 1
ATOM 1189 O O . LEU A 1 151 ? 2.853 -5.111 -8.483 1.00 94.56 151 LEU A O 1
ATOM 1193 N N . ARG A 1 152 ? 3.988 -5.505 -10.384 1.00 93.56 152 ARG A N 1
ATOM 1194 C CA . ARG A 1 152 ? 2.792 -5.641 -11.244 1.00 93.56 152 ARG A CA 1
ATOM 1195 C C . ARG A 1 152 ? 1.806 -6.726 -10.827 1.00 93.56 152 ARG A C 1
ATOM 1197 O O . ARG A 1 152 ? 0.647 -6.652 -11.207 1.00 93.56 152 ARG A O 1
ATOM 1204 N N . HIS A 1 153 ? 2.244 -7.741 -10.091 1.00 95.25 153 HIS A N 1
ATOM 1205 C CA . HIS A 1 153 ? 1.367 -8.792 -9.574 1.00 95.25 153 HIS A CA 1
ATOM 1206 C C . HIS A 1 153 ? 1.024 -8.544 -8.102 1.00 95.25 153 HIS A C 1
ATOM 1208 O O . HIS A 1 153 ? -0.092 -8.830 -7.669 1.00 95.25 153 HIS A O 1
ATOM 1214 N N . PHE A 1 154 ? 1.948 -7.940 -7.351 1.00 96.56 154 PHE A N 1
ATOM 1215 C CA . PHE A 1 154 ? 1.739 -7.556 -5.962 1.00 96.56 154 PHE A CA 1
ATOM 1216 C C . PHE A 1 154 ? 0.625 -6.509 -5.794 1.00 96.56 154 PHE A C 1
ATOM 1218 O O . PHE A 1 154 ? -0.279 -6.703 -4.980 1.00 96.56 154 PHE A O 1
ATOM 1225 N N . LEU A 1 155 ? 0.656 -5.410 -6.561 1.00 96.19 155 LEU A N 1
ATOM 1226 C CA . LEU A 1 155 ? -0.297 -4.305 -6.392 1.00 96.19 155 LEU A CA 1
ATOM 1227 C C . LEU A 1 155 ? -1.747 -4.712 -6.685 1.00 96.19 155 LEU A C 1
ATOM 1229 O O . LEU A 1 155 ? -2.611 -4.372 -5.875 1.00 96.19 155 LEU A O 1
ATOM 1233 N N . PRO A 1 156 ? -2.063 -5.455 -7.766 1.00 95.62 156 PRO A N 1
ATOM 1234 C CA . PRO A 1 156 ? -3.416 -5.971 -7.961 1.00 95.62 156 PRO A CA 1
ATOM 1235 C C . PRO A 1 156 ? -3.880 -6.886 -6.823 1.00 95.62 156 PRO A C 1
ATOM 1237 O O . PRO A 1 156 ? -5.027 -6.783 -6.390 1.00 95.62 156 PRO A O 1
ATOM 1240 N N . ALA A 1 157 ? -3.000 -7.743 -6.292 1.00 97.44 157 ALA A N 1
ATOM 1241 C CA . ALA A 1 157 ? -3.341 -8.620 -5.172 1.00 97.44 157 ALA A CA 1
ATOM 1242 C C . ALA A 1 157 ? -3.668 -7.819 -3.898 1.00 97.44 157 ALA A C 1
ATOM 1244 O O . ALA A 1 157 ? -4.702 -8.054 -3.269 1.00 97.44 157 ALA A O 1
ATOM 1245 N N . LEU A 1 158 ? -2.850 -6.812 -3.574 1.00 97.94 158 LEU A N 1
ATOM 1246 C CA . LEU A 1 158 ? -3.108 -5.885 -2.470 1.00 97.94 158 LEU A CA 1
ATOM 1247 C C . LEU A 1 158 ? -4.411 -5.092 -2.684 1.00 97.94 158 LEU A C 1
ATOM 1249 O O . LEU A 1 158 ? -5.188 -4.897 -1.744 1.00 97.94 158 LEU A O 1
ATOM 1253 N N . GLY A 1 159 ? -4.682 -4.659 -3.918 1.00 97.25 159 GLY A N 1
ATOM 1254 C CA . GLY A 1 159 ? -5.919 -3.971 -4.293 1.00 97.25 159 GLY A CA 1
ATOM 1255 C C . GLY A 1 159 ? -7.157 -4.831 -4.045 1.00 97.25 159 GLY A C 1
ATOM 1256 O O . GLY A 1 159 ? -8.100 -4.391 -3.392 1.00 97.25 159 GLY A O 1
ATOM 1257 N N . ASN A 1 160 ? -7.132 -6.090 -4.483 1.00 97.69 160 ASN A N 1
ATOM 1258 C CA . ASN A 1 160 ? -8.225 -7.037 -4.253 1.00 97.69 160 ASN A CA 1
ATOM 1259 C C . ASN A 1 160 ? -8.459 -7.292 -2.760 1.00 97.69 160 ASN A C 1
ATOM 1261 O O . ASN A 1 160 ? -9.600 -7.274 -2.291 1.00 97.69 160 ASN A O 1
ATOM 1265 N N . PHE A 1 161 ? -7.377 -7.483 -2.004 1.00 97.81 161 PHE A N 1
ATOM 1266 C CA . PHE A 1 161 ? -7.434 -7.688 -0.561 1.00 97.81 161 PHE A CA 1
ATOM 1267 C C . PHE A 1 161 ? -8.074 -6.491 0.166 1.00 97.81 161 PHE A C 1
ATOM 1269 O O . PHE A 1 161 ? -9.058 -6.649 0.894 1.00 97.81 161 PHE A O 1
ATOM 1276 N N . THR A 1 162 ? -7.579 -5.278 -0.090 1.00 97.12 162 THR A N 1
ATOM 1277 C CA . THR A 1 162 ? -8.076 -4.037 0.536 1.00 97.12 162 THR A CA 1
ATOM 1278 C C . THR A 1 162 ? -9.506 -3.694 0.110 1.00 97.12 162 THR A C 1
ATOM 1280 O O . THR A 1 162 ? -10.315 -3.270 0.939 1.00 97.12 162 THR A O 1
ATOM 1283 N N . GLN A 1 163 ? -9.878 -3.969 -1.142 1.00 96.94 163 GLN A N 1
ATOM 1284 C CA . GLN A 1 163 ? -11.257 -3.866 -1.619 1.00 96.94 163 GLN A CA 1
ATOM 1285 C C . GLN A 1 163 ? -12.196 -4.826 -0.873 1.00 96.94 163 GLN A C 1
ATOM 1287 O O . GLN A 1 163 ? -13.315 -4.443 -0.514 1.00 96.94 163 GLN A O 1
ATOM 1292 N N . GLY A 1 164 ? -11.749 -6.059 -0.614 1.00 96.12 164 GLY A N 1
ATOM 1293 C CA . GLY A 1 164 ? -12.474 -7.036 0.199 1.00 96.12 164 GLY A CA 1
ATOM 1294 C C . GLY A 1 164 ? -12.680 -6.547 1.633 1.00 96.12 164 GLY A C 1
ATOM 1295 O O . GLY A 1 164 ? -13.808 -6.560 2.131 1.00 96.12 164 GLY A O 1
ATOM 1296 N N . MET A 1 165 ? -11.624 -6.028 2.268 1.00 94.88 165 MET A N 1
ATOM 1297 C CA . MET A 1 165 ? -11.708 -5.409 3.597 1.00 94.88 165 MET A CA 1
ATOM 1298 C C . MET A 1 165 ? -12.724 -4.260 3.640 1.00 94.88 165 MET A C 1
ATOM 1300 O O . MET A 1 165 ? -13.504 -4.155 4.588 1.00 94.88 165 MET A O 1
ATOM 1304 N N . TYR A 1 166 ? -12.737 -3.406 2.611 1.00 95.38 166 TYR A N 1
ATOM 1305 C CA . TYR A 1 166 ? -13.616 -2.238 2.549 1.00 95.38 166 TYR A CA 1
ATOM 1306 C C . TYR A 1 166 ? -15.088 -2.642 2.524 1.00 95.38 166 TYR A C 1
ATOM 1308 O O . TYR A 1 166 ? -15.900 -2.085 3.263 1.00 95.38 166 TYR A O 1
ATOM 1316 N N . ARG A 1 167 ? -15.418 -3.668 1.731 1.00 94.50 167 ARG A N 1
ATOM 1317 C CA . ARG A 1 167 ? -16.775 -4.223 1.646 1.00 94.50 167 ARG A CA 1
ATOM 1318 C C . ARG A 1 167 ? -17.226 -4.836 2.972 1.00 94.50 167 ARG A C 1
ATOM 1320 O O . ARG A 1 167 ? -18.345 -4.567 3.407 1.00 94.50 167 ARG A O 1
ATOM 1327 N N . ARG A 1 168 ? -16.353 -5.601 3.642 1.00 92.50 168 ARG A N 1
ATOM 1328 C CA . ARG A 1 168 ? -16.664 -6.205 4.951 1.00 92.50 168 ARG A CA 1
ATOM 1329 C C . ARG A 1 168 ? -16.970 -5.139 6.002 1.00 92.50 168 ARG A C 1
ATOM 1331 O O . ARG A 1 168 ? -18.007 -5.216 6.644 1.00 92.50 168 ARG A O 1
ATOM 1338 N N . ARG A 1 169 ? -16.127 -4.105 6.113 1.00 86.69 169 ARG A N 1
ATOM 1339 C CA . ARG A 1 169 ? -16.316 -3.019 7.094 1.00 86.69 169 ARG A CA 1
ATOM 1340 C C . ARG A 1 169 ? -17.548 -2.157 6.819 1.00 86.69 169 ARG A C 1
ATOM 1342 O O . ARG A 1 169 ? -18.201 -1.738 7.764 1.00 86.69 169 ARG A O 1
ATOM 1349 N N . GLY A 1 170 ? -17.876 -1.906 5.550 1.00 74.69 170 GLY A N 1
ATOM 1350 C CA . GLY A 1 170 ? -19.090 -1.169 5.185 1.00 74.69 170 GLY A CA 1
ATOM 1351 C C . GLY A 1 170 ? -20.382 -1.923 5.507 1.00 74.69 170 GLY A C 1
ATOM 1352 O O . GLY A 1 170 ? -21.383 -1.293 5.819 1.00 74.69 170 GLY A O 1
ATOM 1353 N N . SER A 1 171 ? -20.346 -3.258 5.483 1.00 62.56 171 SER A N 1
ATOM 1354 C CA . SER A 1 171 ? -21.517 -4.104 5.758 1.00 62.56 171 SER A CA 1
ATOM 1355 C C . SER A 1 171 ? -21.816 -4.238 7.258 1.00 62.56 171 SER A C 1
ATOM 1357 O O . SER A 1 171 ? -22.963 -4.429 7.643 1.00 62.56 171 SER A O 1
ATOM 1359 N N . SER A 1 172 ? -20.804 -4.100 8.122 1.00 57.22 172 SER A N 1
ATOM 1360 C CA . SER A 1 172 ? -20.951 -4.197 9.585 1.00 57.22 172 SER A CA 1
ATOM 1361 C C . SER A 1 172 ? -21.614 -2.976 10.237 1.00 57.22 172 SER A C 1
ATOM 1363 O O . SER A 1 172 ? -21.926 -3.026 11.419 1.00 57.22 172 SER A O 1
ATOM 1365 N N . ALA A 1 173 ? -21.804 -1.874 9.504 1.00 52.69 173 ALA A N 1
ATOM 1366 C CA . ALA A 1 173 ? -22.420 -0.647 10.017 1.00 52.69 173 ALA A CA 1
ATOM 1367 C C . ALA A 1 173 ? -23.952 -0.605 9.829 1.00 52.69 173 ALA A C 1
ATOM 1369 O O . ALA A 1 173 ? -24.570 0.420 10.103 1.00 52.69 173 ALA A O 1
ATOM 1370 N N . THR A 1 174 ? -24.561 -1.677 9.308 1.00 47.97 174 THR A N 1
ATOM 1371 C CA . THR A 1 174 ? -25.990 -1.732 8.939 1.00 47.97 174 THR A CA 1
ATOM 1372 C C . THR A 1 174 ? -26.765 -2.847 9.660 1.00 47.97 174 THR A C 1
ATOM 1374 O O . THR A 1 174 ? -27.853 -3.206 9.216 1.00 47.97 174 THR A O 1
ATOM 1377 N N . GLN A 1 175 ? -26.222 -3.399 10.752 1.00 35.19 175 GLN A N 1
ATOM 1378 C CA . GLN A 1 175 ? -26.888 -4.385 11.617 1.00 35.19 175 GLN A CA 1
ATOM 1379 C C . GLN A 1 175 ? -27.008 -3.879 13.048 1.00 35.19 175 GLN A C 1
ATOM 1381 O O . GLN A 1 175 ? -26.016 -3.300 13.543 1.00 35.19 175 GLN A O 1
#

pLDDT: mean 77.35, std 22.54, range [29.75, 98.06]

InterPro domains:
  IPR001325 Interleukin-4/interleukin-13 [SM00190] (39-171)
  IPR002354 Interleukin-4 [PTHR47401] (41-168)
  IPR009079 Four-helical cytokine-like, core [G3DSA:1.20.1250.10] (64-171)
  IPR009079 Four-helical cytokine-like, core [SSF47266] (69-169)

Radius of gyration: 24.99 Å; chains: 1; bounding box: 41×72×55 Å